Protein AF-A0A9E3Z9W2-F1 (afdb_monomer_lite)

Radius of gyration: 28.79 Å; chains: 1; bounding box: 40×16×90 Å

Structure (mmCIF, N/CA/C/O backbone):
data_AF-A0A9E3Z9W2-F1
#
_entry.id   AF-A0A9E3Z9W2-F1
#
loop_
_atom_site.group_PDB
_atom_site.id
_atom_site.type_symbol
_atom_site.label_atom_id
_atom_site.label_alt_id
_atom_site.label_comp_id
_atom_site.label_asym_id
_atom_site.label_entity_id
_atom_site.label_seq_id
_atom_site.pdbx_PDB_ins_code
_atom_site.Cartn_x
_atom_site.Cartn_y
_atom_site.Cartn_z
_atom_site.occupancy
_atom_site.B_iso_or_equiv
_atom_site.auth_seq_id
_atom_site.auth_comp_id
_atom_site.auth_asym_id
_atom_site.auth_atom_id
_atom_site.pdbx_PDB_model_num
ATOM 1 N N . MET A 1 1 ? -23.967 6.377 47.447 1.00 54.88 1 MET A N 1
ATOM 2 C CA . MET A 1 1 ? -23.340 7.186 46.374 1.00 54.88 1 MET A CA 1
ATOM 3 C C . MET A 1 1 ? -21.830 6.947 46.232 1.00 54.88 1 MET A C 1
ATOM 5 O O . MET A 1 1 ? -21.317 7.105 45.135 1.00 54.88 1 MET A O 1
ATOM 9 N N . GLU A 1 2 ? -21.118 6.484 47.267 1.00 60.44 2 GLU A N 1
ATOM 10 C CA . GLU A 1 2 ? -19.651 6.282 47.239 1.00 60.44 2 GLU A CA 1
ATOM 11 C C . GLU A 1 2 ? -19.158 5.192 46.269 1.00 60.44 2 GLU A C 1
ATOM 13 O O . GLU A 1 2 ? -18.122 5.349 45.627 1.00 60.44 2 GLU A O 1
ATOM 18 N N . ARG A 1 3 ? -19.927 4.109 46.082 1.00 65.19 3 ARG A N 1
ATOM 19 C CA . ARG A 1 3 ? -19.585 3.040 45.123 1.00 65.19 3 ARG A CA 1
ATOM 20 C C . ARG A 1 3 ? -19.560 3.523 43.668 1.00 65.19 3 ARG A C 1
ATOM 22 O O . ARG A 1 3 ? -18.694 3.107 42.908 1.00 65.19 3 ARG A O 1
ATOM 29 N N . LEU A 1 4 ? -20.474 4.422 43.292 1.00 67.94 4 LEU A N 1
ATOM 30 C CA . LEU A 1 4 ? -20.540 5.005 41.946 1.00 67.94 4 LEU A CA 1
ATOM 31 C C . LEU A 1 4 ? -19.313 5.878 41.651 1.00 67.94 4 LEU A C 1
ATOM 33 O O . LEU A 1 4 ? -18.739 5.762 40.572 1.00 67.94 4 LEU A O 1
ATOM 37 N N . LEU A 1 5 ? -18.853 6.672 42.627 1.00 72.31 5 LEU A N 1
ATOM 38 C CA . LEU A 1 5 ? -17.606 7.435 42.490 1.00 72.31 5 LEU A CA 1
ATOM 39 C C . LEU A 1 5 ? -16.387 6.523 42.284 1.00 72.31 5 LEU A C 1
ATOM 41 O O . LEU A 1 5 ? -15.517 6.843 41.474 1.00 72.31 5 LEU A O 1
ATOM 45 N N . GLY A 1 6 ? -16.332 5.380 42.977 1.00 75.31 6 GLY A N 1
ATOM 46 C CA . GLY A 1 6 ? -15.260 4.394 42.813 1.00 75.31 6 GLY A CA 1
ATOM 47 C C . GLY A 1 6 ? -15.185 3.820 41.393 1.00 75.31 6 GLY A C 1
ATOM 48 O O . GLY A 1 6 ? -14.106 3.787 40.801 1.00 75.31 6 GLY A O 1
ATOM 49 N N . PHE A 1 7 ? -16.330 3.441 40.817 1.00 80.44 7 PHE A N 1
ATOM 50 C CA . PHE A 1 7 ? -16.403 2.923 39.444 1.00 80.44 7 PHE A CA 1
ATOM 51 C C . PHE A 1 7 ? -16.009 3.965 38.393 1.00 80.44 7 PHE A C 1
ATOM 53 O O . PHE A 1 7 ? -15.248 3.650 37.480 1.00 80.44 7 PHE A O 1
ATOM 60 N N . VAL A 1 8 ? -16.468 5.211 38.537 1.00 82.56 8 VAL A N 1
ATOM 61 C CA . VAL A 1 8 ? -16.119 6.298 37.604 1.00 82.56 8 VAL A CA 1
ATOM 62 C C . VAL A 1 8 ? -14.616 6.589 37.634 1.00 82.56 8 VAL A C 1
ATOM 64 O O . VAL A 1 8 ? -13.989 6.771 36.590 1.00 82.56 8 VAL A O 1
ATOM 67 N N . LYS A 1 9 ? -14.006 6.583 38.822 1.00 83.12 9 LYS A N 1
ATOM 68 C CA . LYS A 1 9 ? -12.565 6.815 38.973 1.00 83.12 9 LYS A CA 1
ATOM 69 C C . LYS A 1 9 ? -11.744 5.687 38.348 1.00 83.12 9 LYS A C 1
ATOM 71 O O . LYS A 1 9 ? -10.770 5.964 37.653 1.00 83.12 9 LYS A O 1
ATOM 76 N N . LEU A 1 10 ? -12.166 4.436 38.544 1.00 89.19 10 LEU A N 1
ATOM 77 C CA . LEU A 1 10 ? -11.528 3.276 37.921 1.00 89.19 10 LEU A CA 1
ATOM 78 C C . LEU A 1 10 ? -11.635 3.332 36.392 1.00 89.19 10 LEU A C 1
ATOM 80 O O . LEU A 1 10 ? -10.636 3.131 35.706 1.00 89.19 10 LEU A O 1
ATOM 84 N N . PHE A 1 11 ? -12.813 3.671 35.865 1.00 91.75 11 PHE A N 1
ATOM 85 C CA . PHE A 1 11 ? -13.026 3.830 34.429 1.00 91.75 11 PHE A CA 1
ATOM 86 C C . PHE A 1 11 ? -12.083 4.877 33.825 1.00 91.75 11 PHE A C 1
ATOM 88 O O . PHE A 1 11 ? -11.426 4.598 32.827 1.00 91.75 11 PHE A O 1
ATOM 95 N N . ASN A 1 12 ? -11.943 6.042 34.464 1.00 91.75 12 ASN A N 1
ATOM 96 C CA . ASN A 1 12 ? -11.031 7.085 33.990 1.00 91.75 12 ASN A CA 1
ATOM 97 C C . ASN A 1 12 ? -9.563 6.648 33.995 1.00 91.75 12 ASN A C 1
ATOM 99 O O . ASN A 1 12 ? -8.828 6.977 33.066 1.00 91.75 12 ASN A O 1
ATOM 103 N N . VAL A 1 13 ? -9.130 5.896 35.011 1.00 92.44 13 VAL A N 1
ATOM 104 C CA . VAL A 1 13 ? -7.758 5.368 35.061 1.00 92.44 13 VAL A CA 1
ATOM 105 C C . VAL A 1 13 ? -7.524 4.382 33.918 1.00 92.44 13 VAL A C 1
ATOM 107 O O . VAL A 1 13 ? -6.532 4.500 33.202 1.00 92.44 13 VAL A O 1
ATOM 110 N N . VAL A 1 14 ? -8.454 3.453 33.695 1.00 94.06 14 VAL A N 1
ATOM 111 C CA . VAL A 1 14 ? -8.356 2.479 32.599 1.00 94.06 14 VAL A CA 1
ATOM 112 C C . VAL A 1 14 ? -8.380 3.180 31.240 1.00 94.06 14 VAL A C 1
ATOM 114 O O . VAL A 1 14 ? -7.539 2.889 30.394 1.00 94.06 14 VAL A O 1
ATOM 117 N N . ALA A 1 15 ? -9.280 4.145 31.041 1.00 91.19 15 ALA A N 1
ATOM 118 C CA . ALA A 1 15 ? -9.358 4.924 29.810 1.00 91.19 15 ALA A CA 1
ATOM 119 C C . ALA A 1 15 ? -8.055 5.690 29.539 1.00 91.19 15 ALA A C 1
ATOM 121 O O . ALA A 1 15 ? -7.538 5.643 28.424 1.00 91.19 15 ALA A O 1
ATOM 122 N N . GLY A 1 16 ? -7.477 6.326 30.563 1.00 92.75 16 GLY A N 1
ATOM 123 C CA . GLY A 1 16 ? -6.185 7.004 30.451 1.00 92.75 16 GLY A CA 1
ATOM 124 C C . GLY A 1 16 ? -5.061 6.050 30.043 1.00 92.75 16 GLY A C 1
ATOM 125 O O . GLY A 1 16 ? -4.301 6.353 29.126 1.00 92.75 16 GLY A O 1
ATOM 126 N N . ILE A 1 17 ? -4.997 4.865 30.657 1.00 94.69 17 ILE A N 1
ATOM 127 C CA . ILE A 1 17 ? -4.010 3.831 30.314 1.00 94.69 17 ILE A CA 1
ATOM 128 C C . ILE A 1 17 ? -4.176 3.384 28.855 1.00 94.69 17 ILE A C 1
ATOM 130 O O . ILE A 1 17 ? -3.197 3.353 28.110 1.00 94.69 17 ILE A O 1
ATOM 134 N N . VAL A 1 18 ? -5.405 3.093 28.422 1.00 95.31 18 VAL A N 1
ATOM 135 C CA . VAL A 1 18 ? -5.699 2.676 27.040 1.00 95.31 18 VAL A CA 1
ATOM 136 C C . VAL A 1 18 ? -5.287 3.750 26.035 1.00 95.31 18 VAL A C 1
ATOM 138 O O . VAL A 1 18 ? -4.679 3.424 25.017 1.00 95.31 18 VAL A O 1
ATOM 141 N N . ILE A 1 19 ? -5.557 5.024 26.328 1.00 94.69 19 ILE A N 1
ATOM 142 C CA . ILE A 1 19 ? -5.146 6.139 25.466 1.00 94.69 19 ILE A CA 1
ATOM 143 C C . ILE A 1 19 ? -3.621 6.195 25.363 1.00 94.69 19 ILE A C 1
ATOM 145 O O . ILE A 1 19 ? -3.093 6.258 24.254 1.00 94.69 19 ILE A O 1
ATOM 149 N N . VAL A 1 20 ? -2.895 6.126 26.482 1.00 95.12 20 VAL A N 1
ATOM 150 C CA . VAL A 1 20 ? -1.423 6.179 26.471 1.00 95.12 20 VAL A CA 1
ATOM 151 C C . VAL A 1 20 ? -0.842 5.012 25.670 1.00 95.12 20 VAL A C 1
ATOM 153 O O . VAL A 1 20 ? -0.050 5.240 24.756 1.00 95.12 20 VAL A O 1
ATOM 156 N N . PHE A 1 21 ? -1.280 3.777 25.933 1.00 93.56 21 PHE A N 1
ATOM 157 C CA . PHE A 1 21 ? -0.809 2.602 25.191 1.00 93.56 21 PHE A CA 1
ATOM 158 C C . PHE A 1 21 ? -1.176 2.657 23.704 1.00 93.56 21 PHE A C 1
ATOM 160 O O . PHE A 1 21 ? -0.334 2.353 22.859 1.00 93.56 21 PHE A O 1
ATOM 167 N N . GLY A 1 22 ? -2.390 3.097 23.367 1.00 92.19 22 GLY A N 1
ATOM 168 C CA . GLY A 1 22 ? -2.816 3.279 21.979 1.00 92.19 22 GLY A CA 1
ATOM 169 C C . GLY A 1 22 ? -1.977 4.327 21.247 1.00 92.19 22 GLY A C 1
ATOM 170 O O . GLY A 1 22 ? -1.572 4.110 20.106 1.00 92.19 22 GLY A O 1
ATOM 171 N N . THR A 1 23 ? -1.640 5.430 21.920 1.00 94.25 23 THR A N 1
ATOM 172 C CA . THR A 1 23 ? -0.795 6.490 21.350 1.00 94.25 23 THR A CA 1
ATOM 173 C C . THR A 1 23 ? 0.627 5.984 21.104 1.00 94.25 23 THR A C 1
ATOM 175 O O . THR A 1 23 ? 1.178 6.204 20.027 1.00 94.25 23 THR A O 1
ATOM 178 N N . VAL A 1 24 ? 1.206 5.242 22.054 1.00 93.62 24 VAL A N 1
ATOM 179 C CA . VAL A 1 24 ? 2.531 4.617 21.891 1.00 93.62 24 VAL A CA 1
ATOM 180 C C . VAL A 1 24 ? 2.529 3.617 20.731 1.00 93.62 24 VAL A C 1
ATOM 182 O O . VAL A 1 24 ? 3.443 3.640 19.907 1.00 93.62 24 VAL A O 1
ATOM 185 N N . ALA A 1 25 ? 1.489 2.787 20.612 1.00 91.62 25 ALA A N 1
ATOM 186 C CA . ALA A 1 25 ? 1.351 1.835 19.511 1.00 91.62 25 ALA A CA 1
ATOM 187 C C . ALA A 1 25 ? 1.253 2.535 18.143 1.00 91.62 25 ALA A C 1
ATOM 189 O O . ALA A 1 25 ? 1.899 2.113 17.183 1.00 91.62 25 ALA A O 1
ATOM 190 N N . LEU A 1 26 ? 0.499 3.635 18.052 1.00 89.62 26 LEU A N 1
ATOM 191 C CA . LEU A 1 26 ? 0.391 4.442 16.832 1.00 89.62 26 LEU A CA 1
ATOM 192 C C . LEU A 1 26 ? 1.729 5.076 16.438 1.00 89.62 26 LEU A C 1
ATOM 194 O O . LEU A 1 26 ? 2.111 5.023 15.267 1.00 89.6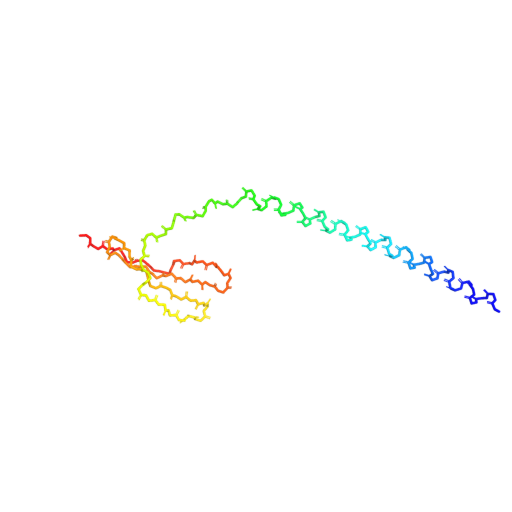2 26 LEU A O 1
ATOM 198 N N . VAL A 1 27 ? 2.459 5.636 17.407 1.00 89.62 27 VAL A N 1
ATOM 199 C CA . VAL A 1 27 ? 3.799 6.202 17.181 1.00 89.62 27 VAL A CA 1
ATOM 200 C C . VAL A 1 27 ? 4.754 5.121 16.679 1.00 89.62 27 VAL A C 1
ATOM 202 O O . VAL A 1 27 ? 5.464 5.332 15.696 1.00 89.62 27 VAL A O 1
ATOM 205 N N . TRP A 1 28 ? 4.729 3.942 17.299 1.00 90.62 28 TRP A N 1
ATOM 206 C CA . TRP A 1 28 ? 5.543 2.808 16.876 1.00 90.62 28 TRP A CA 1
ATOM 207 C C . TRP A 1 28 ? 5.252 2.402 15.425 1.00 90.62 28 TRP A C 1
ATOM 209 O O . TRP A 1 28 ? 6.171 2.230 14.620 1.00 90.62 28 TRP A O 1
ATOM 219 N N . LEU A 1 29 ? 3.969 2.328 15.063 1.00 86.56 29 LEU A N 1
ATOM 220 C CA . LEU A 1 29 ? 3.533 2.011 13.705 1.00 86.56 29 LEU A CA 1
ATOM 221 C C . LEU A 1 29 ? 4.001 3.069 12.690 1.00 86.56 29 LEU A C 1
ATOM 223 O O . LEU A 1 29 ? 4.436 2.725 11.589 1.00 86.56 29 LEU A O 1
ATOM 227 N N . MET A 1 30 ? 3.953 4.355 13.057 1.00 82.62 30 MET A N 1
ATOM 228 C CA . MET A 1 30 ? 4.455 5.443 12.211 1.00 82.62 30 MET A CA 1
ATOM 229 C C . MET A 1 30 ? 5.963 5.346 11.978 1.00 82.62 30 MET A C 1
ATOM 231 O O . MET A 1 30 ? 6.408 5.529 10.844 1.00 82.62 30 MET A O 1
ATOM 235 N N . VAL A 1 31 ? 6.746 5.023 13.011 1.00 83.25 31 VAL A N 1
ATOM 236 C CA . VAL A 1 31 ? 8.204 4.859 12.889 1.00 83.25 31 VAL A CA 1
ATOM 237 C C . VAL A 1 31 ? 8.546 3.692 11.963 1.00 83.25 31 VAL A C 1
ATOM 239 O O . VAL A 1 31 ? 9.356 3.856 11.049 1.00 83.25 31 VAL A O 1
ATOM 242 N N . GLN A 1 32 ? 7.890 2.540 12.131 1.00 79.12 32 GLN A N 1
ATOM 243 C CA . GLN A 1 32 ? 8.103 1.382 11.255 1.00 79.12 32 GLN A CA 1
ATOM 244 C C . GLN A 1 32 ? 7.731 1.690 9.798 1.00 79.12 32 GLN A C 1
ATOM 246 O O . GLN A 1 32 ? 8.490 1.391 8.874 1.00 79.12 32 GLN A O 1
ATOM 251 N N . ARG A 1 33 ? 6.601 2.372 9.582 1.00 68.25 33 ARG A N 1
ATOM 252 C CA . ARG A 1 33 ? 6.143 2.759 8.241 1.00 68.25 33 ARG A CA 1
ATOM 253 C C . ARG A 1 33 ? 7.055 3.802 7.579 1.00 68.25 33 ARG A C 1
ATOM 255 O O . ARG A 1 33 ? 7.293 3.740 6.370 1.00 68.25 33 ARG A O 1
ATOM 262 N N . GLY A 1 34 ? 7.591 4.740 8.359 1.00 62.41 34 GLY A N 1
ATOM 263 C CA . GLY A 1 34 ? 8.547 5.748 7.895 1.00 62.41 34 GLY A CA 1
ATOM 264 C C . GLY A 1 34 ? 9.921 5.163 7.548 1.00 62.41 34 GLY A C 1
ATOM 265 O O . GLY A 1 34 ? 10.520 5.570 6.552 1.00 62.41 34 GLY A O 1
ATOM 266 N N . GLY A 1 35 ? 10.391 4.170 8.310 1.00 58.91 35 GLY A N 1
ATOM 267 C CA . GLY A 1 35 ? 11.656 3.471 8.054 1.00 58.91 35 GLY A CA 1
ATOM 2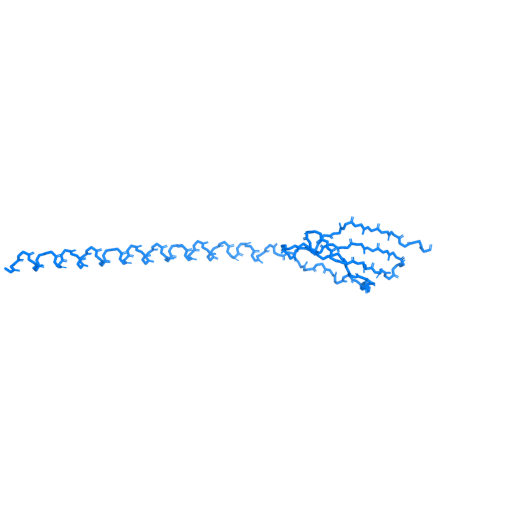68 C C . GLY A 1 35 ? 11.657 2.673 6.746 1.00 58.91 35 GLY A C 1
ATOM 269 O O . GLY A 1 35 ? 12.617 2.750 5.981 1.00 58.91 35 GLY A O 1
ATOM 270 N N . HIS A 1 36 ? 10.564 1.973 6.430 1.00 52.53 36 HIS A N 1
ATOM 271 C CA . HIS A 1 36 ? 10.439 1.229 5.167 1.00 52.53 36 HIS A CA 1
ATOM 272 C C . HIS A 1 36 ? 10.291 2.140 3.940 1.00 52.53 36 HIS A C 1
ATOM 274 O O . HIS A 1 36 ? 10.840 1.843 2.884 1.00 52.53 36 HIS A O 1
ATOM 280 N N . SER A 1 37 ? 9.658 3.308 4.095 1.00 52.78 37 SER A N 1
ATOM 281 C CA . SER A 1 37 ? 9.504 4.281 3.001 1.00 52.78 37 SER A CA 1
ATOM 282 C C . SER A 1 37 ? 10.829 4.919 2.560 1.00 52.78 37 SER A C 1
ATOM 284 O O . SER A 1 37 ? 10.913 5.463 1.460 1.00 52.78 37 SER A O 1
ATOM 286 N N . ARG A 1 38 ? 11.863 4.898 3.414 1.00 52.31 38 ARG A N 1
ATOM 287 C CA . ARG A 1 38 ? 13.187 5.449 3.086 1.00 52.31 38 ARG A CA 1
ATOM 288 C C . ARG A 1 38 ? 14.045 4.445 2.313 1.00 52.31 38 ARG A C 1
ATOM 290 O O . ARG A 1 38 ? 14.661 4.836 1.331 1.00 52.31 38 ARG A O 1
ATOM 297 N N . ALA A 1 39 ? 13.997 3.167 2.694 1.00 53.25 39 ALA A N 1
ATOM 298 C CA . ALA A 1 39 ? 14.711 2.093 2.002 1.00 53.25 39 ALA A CA 1
ATOM 299 C C . ALA A 1 39 ? 14.166 1.828 0.584 1.00 53.25 39 ALA A C 1
ATOM 301 O O . ALA A 1 39 ? 14.926 1.494 -0.318 1.00 53.25 39 ALA A O 1
ATOM 302 N N . GLU A 1 40 ? 12.864 2.030 0.355 1.00 51.47 40 GLU A N 1
ATOM 303 C CA . GLU A 1 40 ? 12.252 1.817 -0.965 1.00 51.47 40 GLU A CA 1
ATOM 304 C C . GLU A 1 40 ? 12.459 3.004 -1.929 1.00 51.47 40 GLU A C 1
ATOM 306 O O . GLU A 1 40 ? 12.456 2.831 -3.145 1.00 51.47 40 GLU A O 1
ATOM 311 N N . ARG A 1 41 ? 12.711 4.216 -1.408 1.00 51.91 41 ARG A N 1
ATOM 312 C CA . ARG A 1 41 ? 12.991 5.407 -2.235 1.00 51.91 41 ARG A CA 1
ATOM 313 C C . ARG A 1 41 ? 14.405 5.443 -2.809 1.00 51.91 41 ARG A C 1
ATOM 315 O O . ARG A 1 41 ? 14.618 6.104 -3.818 1.00 51.91 41 ARG A O 1
ATOM 322 N N . GLU A 1 42 ? 15.352 4.749 -2.188 1.00 54.91 42 GLU A N 1
ATOM 323 C CA . GLU A 1 42 ? 16.754 4.725 -2.628 1.00 54.91 42 GLU A CA 1
ATOM 324 C C . GLU A 1 42 ? 17.000 3.703 -3.756 1.00 54.91 42 GLU A C 1
ATOM 326 O O . GLU A 1 42 ? 18.016 3.756 -4.440 1.00 54.91 42 GLU A O 1
ATOM 331 N N . ALA A 1 43 ? 16.028 2.818 -4.008 1.00 53.44 43 ALA A N 1
ATOM 332 C CA . ALA A 1 43 ? 16.101 1.746 -4.999 1.00 53.44 43 ALA A CA 1
ATOM 333 C C . ALA A 1 43 ? 15.173 1.955 -6.210 1.00 53.44 43 ALA A C 1
ATOM 335 O O . ALA A 1 43 ? 14.834 0.987 -6.890 1.00 53.44 43 ALA A O 1
ATOM 336 N N . VAL A 1 44 ? 14.735 3.188 -6.494 1.00 59.22 44 VAL A N 1
ATOM 337 C CA . VAL A 1 44 ? 13.992 3.480 -7.730 1.00 59.22 44 VAL A CA 1
ATOM 338 C C . VAL A 1 44 ? 15.012 3.768 -8.836 1.00 59.22 44 VAL A C 1
ATOM 340 O O . VAL A 1 44 ? 15.588 4.859 -8.846 1.00 59.22 44 VAL A O 1
ATOM 343 N N . PRO A 1 45 ? 15.286 2.821 -9.758 1.00 61.84 45 PRO A N 1
ATOM 344 C CA . PRO A 1 45 ? 16.132 3.107 -10.907 1.00 61.84 45 PRO A CA 1
ATOM 345 C C . PRO A 1 45 ? 15.526 4.267 -11.712 1.00 61.84 45 PRO A C 1
ATOM 347 O O . PRO A 1 45 ? 14.297 4.410 -11.742 1.00 61.84 45 PRO A O 1
ATOM 350 N N . PRO A 1 46 ? 16.358 5.102 -12.361 1.00 65.12 46 PRO A N 1
ATOM 351 C CA . PRO A 1 46 ? 15.861 6.186 -13.195 1.00 65.12 46 PRO A CA 1
ATOM 352 C C . PRO A 1 46 ? 14.845 5.634 -14.206 1.00 65.12 46 PRO A C 1
ATOM 354 O O . PRO A 1 46 ? 15.056 4.535 -14.735 1.00 65.12 46 PRO A O 1
ATOM 357 N N . PRO A 1 47 ? 13.732 6.351 -14.456 1.00 58.06 47 PRO A N 1
ATOM 358 C CA . PRO A 1 47 ? 12.733 5.894 -15.406 1.00 58.06 47 PRO A CA 1
ATOM 359 C C . PRO A 1 47 ? 13.415 5.619 -16.754 1.00 58.06 47 PRO A C 1
ATOM 361 O O . PRO A 1 47 ? 14.289 6.395 -17.157 1.00 58.06 47 PRO A O 1
ATOM 364 N N . PRO A 1 48 ? 13.063 4.515 -17.441 1.00 59.50 48 PRO A N 1
ATOM 365 C CA . PRO A 1 48 ? 13.643 4.217 -18.740 1.00 59.50 48 PRO A CA 1
ATOM 366 C C . PRO A 1 48 ? 13.416 5.404 -19.686 1.00 59.50 48 PRO A C 1
ATOM 368 O O . PRO A 1 48 ? 12.401 6.099 -19.555 1.00 59.50 48 PRO A O 1
ATOM 371 N N . PRO A 1 49 ? 14.346 5.653 -20.628 1.00 54.88 49 PRO A N 1
ATOM 372 C CA . PRO A 1 49 ? 14.214 6.758 -21.565 1.00 54.88 49 PRO A CA 1
ATOM 373 C C . PRO A 1 49 ? 12.847 6.690 -22.258 1.00 54.88 49 PRO A C 1
ATOM 375 O O . PRO A 1 49 ? 12.372 5.583 -22.547 1.00 54.88 49 PRO A O 1
ATOM 378 N N . PRO A 1 50 ? 12.198 7.844 -22.510 1.00 59.09 50 PRO A N 1
ATOM 379 C CA . PRO A 1 50 ? 10.921 7.866 -23.202 1.00 59.09 50 PRO A CA 1
ATOM 380 C C . PRO A 1 50 ? 11.090 7.115 -24.517 1.00 59.09 50 PRO A C 1
ATOM 382 O O . PRO A 1 50 ? 11.990 7.407 -25.306 1.00 59.09 50 PRO A O 1
ATOM 385 N N . VAL A 1 51 ? 10.259 6.095 -24.712 1.00 63.47 51 VAL A N 1
ATOM 386 C CA . VAL A 1 51 ? 10.273 5.299 -25.934 1.00 63.47 51 VAL A CA 1
ATOM 387 C C . VAL A 1 51 ? 9.865 6.253 -27.042 1.00 63.47 51 VAL A C 1
ATOM 389 O O . VAL A 1 51 ? 8.710 6.668 -27.108 1.00 63.47 51 VAL A O 1
ATOM 392 N N . ALA A 1 52 ? 10.834 6.663 -27.857 1.00 63.44 52 ALA A N 1
ATOM 393 C CA . ALA A 1 52 ? 10.573 7.414 -29.068 1.00 63.44 52 ALA A CA 1
ATOM 394 C C . ALA A 1 52 ? 9.720 6.503 -29.949 1.00 63.44 52 ALA A C 1
ATOM 396 O O . ALA A 1 52 ? 10.220 5.534 -30.504 1.00 63.44 52 ALA A O 1
ATOM 397 N N . GLY A 1 53 ? 8.418 6.738 -29.969 1.00 71.69 53 GLY A N 1
ATOM 398 C CA . GLY A 1 53 ? 7.457 5.917 -30.679 1.00 71.69 53 GLY A CA 1
ATOM 399 C C . GLY A 1 53 ? 6.102 6.599 -30.646 1.00 71.69 53 GLY A C 1
ATOM 400 O O . GLY A 1 53 ? 5.732 7.225 -29.649 1.00 71.69 53 GLY A O 1
ATOM 401 N N . ARG A 1 54 ? 5.379 6.540 -31.759 1.00 80.50 54 ARG A N 1
ATOM 402 C CA . ARG A 1 54 ? 4.049 7.136 -31.863 1.00 80.50 54 ARG A CA 1
ATOM 403 C C . ARG A 1 54 ? 3.022 6.074 -31.506 1.00 80.50 54 ARG A C 1
ATOM 405 O O . ARG A 1 54 ? 3.080 4.964 -32.019 1.00 80.50 54 ARG A O 1
ATOM 412 N N . ILE A 1 55 ? 2.068 6.411 -30.642 1.00 84.50 55 ILE A N 1
ATOM 413 C CA . ILE A 1 55 ? 0.933 5.521 -30.378 1.00 84.50 55 ILE A CA 1
ATOM 414 C C . ILE A 1 55 ? 0.069 5.493 -31.643 1.00 84.50 55 ILE A C 1
ATOM 416 O O . ILE A 1 55 ? -0.500 6.515 -32.030 1.00 84.50 55 ILE A O 1
ATOM 420 N N . ALA A 1 56 ? 0.016 4.332 -32.287 1.00 85.62 56 ALA A N 1
ATOM 421 C CA . ALA A 1 56 ? -0.742 4.079 -33.507 1.00 85.62 56 ALA A CA 1
ATOM 422 C C . ALA A 1 56 ? -2.178 3.638 -33.198 1.00 85.62 56 ALA A C 1
ATOM 424 O O . ALA A 1 56 ? -3.102 3.924 -33.956 1.00 85.62 56 ALA A O 1
ATOM 425 N N . GLY A 1 57 ? -2.376 2.969 -32.058 1.00 85.69 57 GLY A N 1
ATOM 426 C CA . GLY A 1 57 ? -3.683 2.484 -31.636 1.00 85.69 57 GLY A CA 1
ATOM 427 C C . GLY A 1 57 ? -3.737 2.129 -30.156 1.00 85.69 57 GLY A C 1
ATOM 428 O O . GLY A 1 57 ? -2.716 1.841 -29.528 1.00 85.69 57 GLY A O 1
ATOM 429 N N . ILE A 1 58 ? -4.949 2.156 -29.607 1.00 90.19 58 ILE A N 1
ATOM 430 C CA . ILE A 1 58 ? -5.251 1.779 -28.225 1.00 90.19 58 ILE A CA 1
ATOM 431 C C . ILE A 1 58 ? -6.447 0.829 -28.258 1.00 90.19 58 ILE A C 1
ATOM 433 O O . ILE A 1 58 ? -7.435 1.109 -28.935 1.00 90.19 58 ILE A O 1
ATOM 437 N N . ALA A 1 59 ? -6.363 -0.278 -27.526 1.00 89.88 59 ALA A N 1
ATOM 438 C CA . ALA A 1 59 ? -7.439 -1.249 -27.382 1.00 89.88 59 ALA A CA 1
ATOM 439 C C . ALA A 1 59 ? -7.628 -1.635 -25.910 1.00 89.88 59 ALA A C 1
ATOM 441 O O . ALA A 1 59 ? -6.669 -1.705 -25.140 1.00 89.88 59 ALA A O 1
ATOM 442 N N . ALA A 1 60 ? -8.871 -1.909 -25.518 1.00 88.25 60 ALA A N 1
ATOM 443 C CA . ALA A 1 60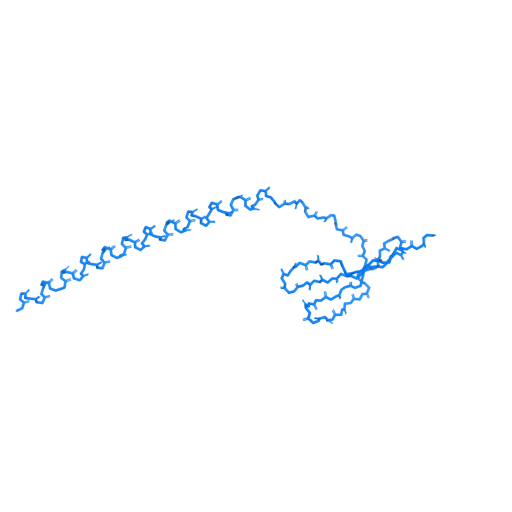 ? -9.160 -2.493 -24.215 1.00 88.25 60 ALA A CA 1
ATOM 444 C C . ALA A 1 60 ? -8.772 -3.981 -24.209 1.00 88.25 60 ALA A C 1
ATOM 446 O O . ALA A 1 60 ? -9.087 -4.713 -25.147 1.00 88.25 60 ALA A O 1
ATOM 447 N N . HIS A 1 61 ? -8.097 -4.419 -23.150 1.00 84.81 61 HIS A N 1
ATOM 448 C CA . HIS A 1 61 ? -7.718 -5.806 -22.895 1.00 84.81 61 HIS A CA 1
ATOM 449 C C . HIS A 1 61 ? -8.296 -6.242 -21.540 1.00 84.81 61 HIS A C 1
ATOM 451 O O . HIS A 1 61 ? -8.537 -5.403 -20.676 1.00 84.81 61 HIS A O 1
ATOM 457 N N . ALA A 1 62 ? -8.505 -7.544 -21.325 1.00 82.75 62 ALA A N 1
ATOM 458 C CA . ALA A 1 62 ? -9.120 -8.057 -20.091 1.00 82.75 62 ALA A CA 1
ATOM 459 C C . ALA A 1 62 ? -8.404 -7.576 -18.808 1.00 82.75 62 ALA A C 1
ATOM 461 O O . ALA A 1 62 ? -9.052 -7.273 -17.812 1.00 82.75 62 ALA A O 1
ATOM 462 N N . ASP A 1 63 ? -7.078 -7.433 -18.879 1.00 79.75 63 ASP A N 1
ATOM 463 C CA . ASP A 1 63 ? -6.213 -7.052 -17.755 1.00 79.75 63 ASP A CA 1
ATOM 464 C C . ASP A 1 63 ? -5.763 -5.575 -17.766 1.00 79.75 63 ASP A C 1
ATOM 466 O O . ASP A 1 63 ? -4.948 -5.168 -16.927 1.00 79.75 63 ASP A O 1
ATOM 470 N N . GLY A 1 64 ? -6.243 -4.758 -18.717 1.00 86.12 64 GLY A N 1
ATOM 471 C CA . GLY A 1 64 ? -5.831 -3.355 -18.833 1.00 86.12 64 GLY A CA 1
ATOM 472 C C . GLY A 1 64 ? -5.982 -2.737 -20.226 1.00 86.12 64 GLY A C 1
ATOM 473 O O . GLY A 1 64 ? -6.903 -3.051 -20.974 1.00 86.12 64 GLY A O 1
ATOM 474 N N . LEU A 1 65 ? -5.077 -1.826 -20.585 1.00 88.06 65 LEU A N 1
ATOM 475 C CA . LEU A 1 65 ? -5.078 -1.142 -21.886 1.00 88.06 65 LEU A CA 1
ATOM 476 C C . LEU A 1 65 ? -3.886 -1.591 -22.726 1.00 88.06 65 LEU A C 1
ATOM 478 O O . LEU A 1 65 ? -2.743 -1.483 -22.287 1.00 88.06 65 LEU A O 1
ATOM 482 N N . ALA A 1 66 ? -4.142 -2.071 -23.938 1.00 89.81 66 ALA A N 1
ATOM 483 C CA . ALA A 1 66 ? -3.109 -2.405 -24.907 1.00 89.81 66 ALA A CA 1
ATOM 484 C C . ALA A 1 66 ? -2.844 -1.215 -25.841 1.00 89.81 66 ALA A C 1
ATOM 486 O O . ALA A 1 66 ? -3.770 -0.603 -26.369 1.00 89.81 66 ALA A O 1
ATOM 487 N N . PHE A 1 67 ? -1.571 -0.913 -26.068 1.00 89.38 67 PHE A N 1
ATOM 488 C CA . PHE A 1 67 ? -1.078 0.160 -26.923 1.00 89.38 67 PHE A CA 1
ATOM 489 C C . PHE A 1 67 ? -0.267 -0.443 -28.059 1.00 89.38 67 PHE A C 1
ATOM 491 O O . PHE A 1 67 ? 0.701 -1.160 -27.803 1.00 89.38 67 PHE A O 1
ATOM 498 N N . LEU A 1 68 ? -0.628 -0.110 -29.294 1.00 89.06 68 LEU A N 1
ATOM 499 C CA . LEU A 1 68 ? 0.218 -0.327 -30.459 1.00 89.06 68 LEU A CA 1
ATOM 500 C C . LEU A 1 68 ? 1.101 0.910 -30.647 1.00 89.06 68 LEU A C 1
ATOM 502 O O . LEU A 1 68 ? 0.591 2.027 -30.765 1.00 89.06 68 LEU A O 1
ATOM 506 N N . VAL A 1 69 ? 2.414 0.714 -30.650 1.00 88.81 69 VAL A N 1
ATOM 507 C CA . VAL A 1 69 ? 3.422 1.770 -30.761 1.00 88.81 69 VAL A CA 1
ATOM 508 C C . VAL A 1 69 ? 4.240 1.541 -32.025 1.00 88.81 69 VAL A C 1
ATOM 510 O O . VAL A 1 69 ? 4.905 0.515 -32.149 1.00 88.81 69 VAL A O 1
ATOM 513 N N . ASP A 1 70 ? 4.213 2.510 -32.936 1.00 88.62 70 ASP A N 1
ATOM 514 C CA . ASP A 1 70 ? 5.103 2.549 -34.096 1.00 88.62 70 ASP A CA 1
ATOM 515 C C . ASP A 1 70 ? 6.454 3.124 -33.665 1.00 88.62 70 ASP A C 1
ATOM 517 O O . ASP A 1 70 ? 6.529 4.240 -33.130 1.00 88.62 70 ASP A O 1
ATOM 521 N N . LEU A 1 71 ? 7.526 2.366 -33.884 1.00 85.81 71 LEU A N 1
ATOM 522 C CA . LEU A 1 71 ? 8.886 2.777 -33.563 1.00 85.81 71 LEU A CA 1
ATOM 523 C C . LEU A 1 71 ? 9.537 3.500 -34.759 1.00 85.81 71 LEU A C 1
ATOM 525 O O . LEU A 1 71 ? 9.231 3.220 -35.919 1.00 85.81 71 LEU A O 1
ATOM 529 N N . PRO A 1 72 ? 10.488 4.414 -34.505 1.00 79.75 72 PRO A N 1
ATOM 530 C CA . PRO A 1 72 ? 11.188 5.181 -35.535 1.00 79.75 72 PRO A CA 1
ATOM 531 C C . PRO A 1 72 ? 12.096 4.321 -36.423 1.00 79.75 72 PRO A C 1
ATOM 533 O O . PRO A 1 72 ? 12.530 4.780 -37.475 1.00 79.75 72 PRO A O 1
ATOM 536 N N . ASP A 1 73 ? 12.402 3.089 -36.012 1.00 82.44 73 ASP A N 1
ATOM 537 C CA . ASP A 1 73 ? 13.129 2.102 -36.816 1.00 82.44 73 ASP A CA 1
ATOM 538 C C . ASP A 1 73 ? 12.224 1.360 -37.823 1.00 82.44 73 ASP A C 1
ATOM 540 O O . ASP A 1 73 ? 12.712 0.489 -38.541 1.00 82.44 73 ASP A O 1
ATOM 544 N N . GLY A 1 74 ? 10.932 1.708 -37.893 1.00 80.81 74 GLY A N 1
ATOM 545 C CA . GLY A 1 74 ? 9.931 1.030 -38.721 1.00 80.81 74 GLY A CA 1
ATOM 546 C C . GLY A 1 74 ? 9.383 -0.252 -38.089 1.00 80.81 74 GLY A C 1
ATOM 547 O O . GLY A 1 74 ? 8.642 -0.986 -38.743 1.00 80.81 74 GLY A O 1
ATOM 548 N N . GLY A 1 75 ? 9.763 -0.554 -36.843 1.00 85.19 75 GLY A N 1
ATOM 549 C CA . GLY A 1 75 ? 9.205 -1.647 -36.057 1.00 85.19 75 GLY A CA 1
ATOM 550 C C . GLY A 1 75 ? 7.883 -1.281 -35.386 1.00 85.19 75 GLY A C 1
ATOM 551 O O . GLY A 1 75 ? 7.500 -0.115 -35.307 1.00 85.19 75 GLY A O 1
ATOM 552 N N . GLN A 1 76 ? 7.200 -2.293 -34.858 1.00 88.12 76 GLN A N 1
ATOM 553 C CA . GLN A 1 76 ? 5.971 -2.119 -34.083 1.00 88.12 76 GLN A CA 1
ATOM 554 C C . GLN A 1 76 ? 6.076 -2.844 -32.748 1.00 88.12 76 GLN A C 1
ATOM 556 O O . GLN A 1 76 ? 6.580 -3.964 -32.673 1.00 88.12 76 GLN A O 1
ATOM 561 N N . GLU A 1 77 ? 5.576 -2.228 -31.686 1.00 90.62 77 GLU A N 1
ATOM 562 C CA . GLU A 1 77 ? 5.490 -2.833 -30.359 1.00 90.62 77 GLU A CA 1
ATOM 563 C C . GLU A 1 77 ? 4.054 -2.816 -29.845 1.00 90.62 77 GLU A C 1
ATOM 565 O O . GLU A 1 77 ? 3.332 -1.838 -30.016 1.00 90.62 77 GLU A O 1
ATOM 570 N N . ILE A 1 78 ? 3.659 -3.882 -29.151 1.00 88.69 78 ILE A N 1
ATOM 571 C CA . ILE A 1 78 ? 2.420 -3.930 -28.377 1.00 88.69 78 ILE A CA 1
ATOM 572 C C . ILE A 1 78 ? 2.787 -3.911 -26.898 1.00 88.69 78 ILE A C 1
ATOM 574 O O . ILE A 1 78 ? 3.500 -4.792 -26.405 1.00 88.69 78 ILE A O 1
ATOM 578 N N . ARG A 1 79 ? 2.282 -2.912 -26.178 1.00 89.25 79 ARG A N 1
ATOM 579 C CA . ARG A 1 79 ? 2.508 -2.728 -24.742 1.00 89.25 79 ARG A CA 1
ATOM 580 C C . ARG A 1 79 ? 1.189 -2.774 -23.989 1.00 89.25 79 ARG A C 1
ATOM 582 O O . ARG A 1 79 ? 0.221 -2.173 -24.427 1.00 89.25 79 ARG A O 1
ATOM 589 N N . LEU A 1 80 ? 1.157 -3.447 -22.849 1.00 89.19 80 LEU A N 1
ATOM 590 C CA . LEU A 1 80 ? -0.002 -3.520 -21.967 1.00 89.19 80 LEU A CA 1
ATOM 591 C C . LEU A 1 80 ? 0.239 -2.650 -20.737 1.00 89.19 80 LEU A C 1
ATOM 593 O O . LEU A 1 80 ? 1.196 -2.882 -20.005 1.00 89.19 80 LEU A O 1
ATOM 597 N N . LEU A 1 81 ? -0.634 -1.683 -20.487 1.00 88.06 81 LEU A N 1
ATOM 598 C CA . LEU A 1 81 ? -0.750 -1.033 -19.189 1.00 88.06 81 LEU A CA 1
ATOM 599 C C . LEU A 1 81 ? -1.703 -1.865 -18.337 1.00 88.06 81 LEU A C 1
ATOM 601 O O . LEU A 1 81 ? -2.916 -1.825 -18.549 1.00 88.06 81 LEU A O 1
ATOM 605 N N . GLY A 1 82 ? -1.147 -2.634 -17.406 1.00 85.62 82 GLY A N 1
ATOM 606 C CA . GLY A 1 82 ? -1.939 -3.420 -16.468 1.00 85.62 82 GLY A CA 1
ATOM 607 C C . GLY A 1 82 ? -2.689 -2.534 -15.471 1.00 85.62 82 GLY A C 1
ATOM 608 O O . GLY A 1 82 ? -2.286 -1.401 -15.196 1.00 85.62 82 GLY A O 1
ATOM 609 N N . ALA A 1 83 ? -3.745 -3.074 -14.860 1.00 82.38 83 ALA A N 1
ATOM 610 C CA . ALA A 1 83 ? -4.514 -2.384 -13.813 1.00 82.38 83 ALA A CA 1
ATOM 611 C C . ALA A 1 83 ? -3.665 -1.935 -12.599 1.00 82.38 83 ALA A C 1
ATOM 613 O O . ALA A 1 83 ? -4.034 -1.015 -11.876 1.00 82.38 83 ALA A O 1
ATOM 614 N N . ASN A 1 84 ? -2.498 -2.552 -12.395 1.00 81.06 84 ASN A N 1
ATOM 615 C CA . ASN A 1 84 ? -1.510 -2.181 -11.378 1.00 81.06 84 ASN A CA 1
ATOM 616 C C . ASN A 1 84 ? -0.640 -0.961 -11.759 1.00 81.06 84 ASN A C 1
ATOM 618 O O . ASN A 1 84 ? 0.308 -0.645 -11.041 1.00 81.06 84 ASN A O 1
ATOM 622 N N . GLY A 1 85 ? -0.910 -0.317 -12.899 1.00 78.94 85 GLY A N 1
ATOM 623 C CA . GLY A 1 85 ? -0.156 0.830 -13.406 1.00 78.94 85 GLY A CA 1
ATOM 624 C C . GLY A 1 85 ? 1.206 0.476 -14.011 1.00 78.94 85 GLY A C 1
ATOM 625 O 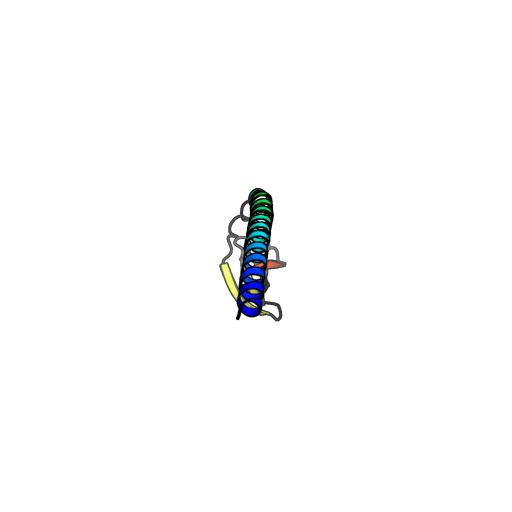O . GLY A 1 85 ? 1.975 1.381 -14.333 1.00 78.94 85 GLY A O 1
ATOM 626 N N . LYS A 1 86 ? 1.534 -0.814 -14.173 1.00 83.50 86 LYS A N 1
ATOM 627 C CA . LYS A 1 86 ? 2.789 -1.250 -14.802 1.00 83.50 86 LYS A CA 1
ATOM 628 C C . LYS A 1 86 ? 2.603 -1.452 -16.303 1.00 83.50 86 LYS A C 1
ATOM 630 O O . LYS A 1 86 ? 1.641 -2.079 -16.738 1.00 83.50 86 LYS A O 1
ATOM 635 N N . MET A 1 87 ? 3.563 -0.952 -17.079 1.00 83.56 87 MET A N 1
ATOM 636 C CA . MET A 1 87 ? 3.639 -1.178 -18.522 1.00 83.56 87 MET A CA 1
ATOM 637 C C . MET A 1 87 ? 4.458 -2.445 -18.803 1.00 83.56 87 MET A C 1
ATOM 639 O O . MET A 1 87 ? 5.623 -2.528 -18.412 1.0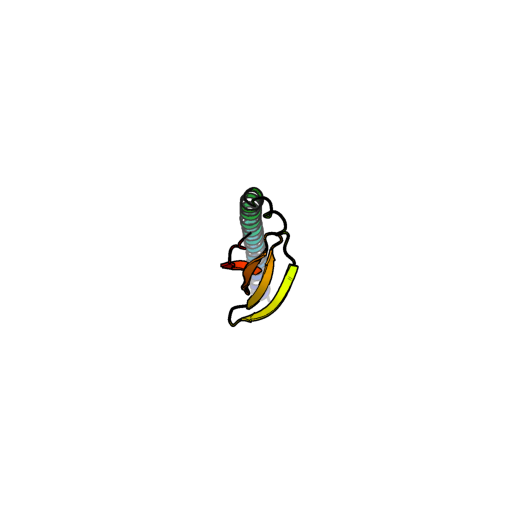0 83.56 87 MET A O 1
ATOM 643 N N . SER A 1 88 ? 3.878 -3.412 -19.503 1.00 85.50 88 SER A N 1
ATOM 644 C CA . SER A 1 88 ? 4.533 -4.653 -19.923 1.00 85.50 88 SER A CA 1
ATOM 645 C C . SER A 1 88 ? 4.632 -4.708 -21.445 1.00 85.50 88 SER A C 1
ATOM 647 O O . SER A 1 88 ? 3.678 -4.380 -22.144 1.00 85.50 88 SER A O 1
ATOM 649 N N . LEU A 1 89 ? 5.781 -5.119 -21.981 1.00 85.69 89 LEU A N 1
ATOM 650 C CA . LEU A 1 89 ? 5.930 -5.390 -23.411 1.00 85.69 89 LEU A CA 1
ATOM 651 C C . LEU A 1 89 ? 5.336 -6.770 -23.704 1.00 85.69 89 LEU A C 1
ATOM 653 O O . LEU A 1 89 ? 5.832 -7.763 -23.178 1.00 85.69 89 LEU A O 1
ATOM 657 N N . LEU A 1 90 ? 4.284 -6.828 -24.518 1.00 84.81 90 LEU A N 1
ATOM 658 C CA . LEU A 1 90 ? 3.689 -8.099 -24.937 1.00 84.81 90 LEU A CA 1
ATOM 659 C C . LEU A 1 90 ? 4.381 -8.642 -26.181 1.00 84.81 90 LEU A C 1
ATOM 661 O O . LEU A 1 90 ? 4.630 -9.839 -26.289 1.00 84.81 90 LEU A O 1
ATOM 665 N N . TYR A 1 91 ? 4.683 -7.759 -27.128 1.00 84.62 91 TYR A N 1
ATOM 666 C CA . TYR A 1 91 ? 5.223 -8.164 -28.414 1.00 84.62 91 TYR A CA 1
ATOM 667 C C . TYR A 1 91 ? 6.022 -7.035 -29.060 1.00 84.62 91 TYR A C 1
ATOM 669 O O . TYR A 1 91 ? 5.671 -5.863 -28.918 1.00 84.62 91 TYR A O 1
ATOM 677 N N . ARG A 1 92 ? 7.086 -7.393 -29.783 1.00 85.31 92 ARG A N 1
ATOM 678 C CA . ARG A 1 92 ? 7.887 -6.475 -30.597 1.00 85.31 92 ARG A CA 1
ATOM 679 C C . ARG A 1 92 ? 8.181 -7.108 -31.949 1.00 85.31 92 ARG A C 1
ATOM 681 O O . ARG A 1 92 ? 8.785 -8.176 -32.016 1.00 85.31 92 ARG A O 1
ATOM 688 N N . VAL A 1 93 ? 7.823 -6.399 -33.009 1.00 85.12 93 VAL A N 1
ATOM 689 C CA . VAL A 1 93 ? 8.262 -6.645 -34.380 1.00 85.12 93 VAL A C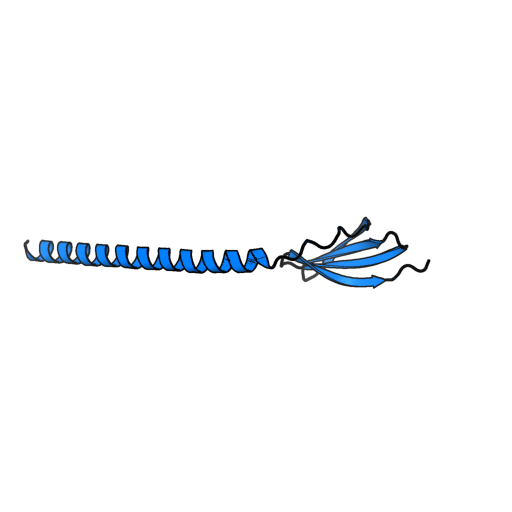A 1
ATOM 690 C C . VAL A 1 93 ? 9.419 -5.704 -34.669 1.00 85.12 93 VAL A C 1
ATOM 692 O O . VAL A 1 93 ? 9.266 -4.485 -34.601 1.00 85.12 93 VAL A O 1
ATOM 695 N N . ALA A 1 94 ? 10.584 -6.261 -34.991 1.00 79.81 94 ALA A N 1
ATOM 696 C CA . ALA A 1 94 ? 11.698 -5.463 -35.482 1.00 79.81 94 ALA A CA 1
ATOM 697 C C . ALA A 1 94 ? 11.374 -4.928 -36.884 1.00 79.81 94 ALA A C 1
ATOM 699 O O . ALA A 1 94 ? 10.964 -5.693 -37.761 1.00 79.81 94 ALA A O 1
ATOM 700 N N . GLY A 1 95 ? 11.579 -3.629 -37.098 1.00 72.88 95 GLY A N 1
ATOM 701 C CA . GLY A 1 95 ? 11.515 -3.045 -38.432 1.00 72.88 95 GLY A CA 1
ATOM 702 C C . GLY A 1 95 ? 12.629 -3.625 -39.299 1.00 72.88 95 GLY A C 1
ATOM 703 O O . GLY A 1 95 ? 13.793 -3.639 -38.894 1.00 72.88 95 GLY A O 1
ATOM 704 N N . LYS A 1 96 ? 12.290 -4.129 -40.489 1.00 62.41 96 LYS A N 1
ATOM 705 C CA . LYS A 1 96 ? 13.299 -4.387 -41.520 1.00 62.41 96 LYS A CA 1
ATOM 706 C C . LYS A 1 96 ? 13.678 -3.036 -42.120 1.00 62.41 96 LYS A C 1
ATOM 708 O O . LYS A 1 96 ? 12.854 -2.431 -42.798 1.00 62.41 96 LYS A O 1
ATOM 713 N N . ARG A 1 97 ? 14.890 -2.567 -41.825 1.00 54.88 97 ARG A N 1
ATOM 714 C CA . ARG A 1 97 ? 15.544 -1.543 -42.645 1.00 54.88 97 ARG A CA 1
ATOM 715 C C . ARG A 1 97 ? 15.867 -2.105 -44.021 1.00 54.88 97 ARG A C 1
ATOM 717 O O . ARG A 1 97 ? 16.248 -3.297 -44.076 1.00 54.88 97 ARG A O 1
#

Sequence (97 aa):
MERLLGFVKLFNVVAGIVIVFGTVALVWLMVQRGGHSRAEREAVPPPPPPVAGRIAGIAAHADGLAFLVDLPDGGQEIRLLGANGKMSLLYRVAGKR

Foldseek 3Di:
DVVVVVVVVVVVVVVVVCVVVVVVVVVVVVVVVVVVVVVVVVPDDDDPDPQQWDFPDWDADPFAIWTWTQHPQRKIWIWGCGPVRDIDTPDIGGHDD

Secondary structure (DSSP, 8-state):
-HHHHHHHHHHHHHHHHHHHHHHHHHHHHHHHHHHHHHHHHTT-PPPPPP---EEEEEEEETTEEEEEEE-TTS-EEEEEEETTS-EEEEEEEPP--

pLDDT: mean 78.93, std 13.44, range [51.47, 95.31]